Protein AF-A0AB38YST2-F1 (afdb_monomer_lite)

Structure (mmCIF, N/CA/C/O backbone):
data_AF-A0AB38YST2-F1
#
_entry.id   AF-A0AB38YST2-F1
#
loop_
_atom_site.group_PDB
_atom_site.id
_atom_site.type_symbo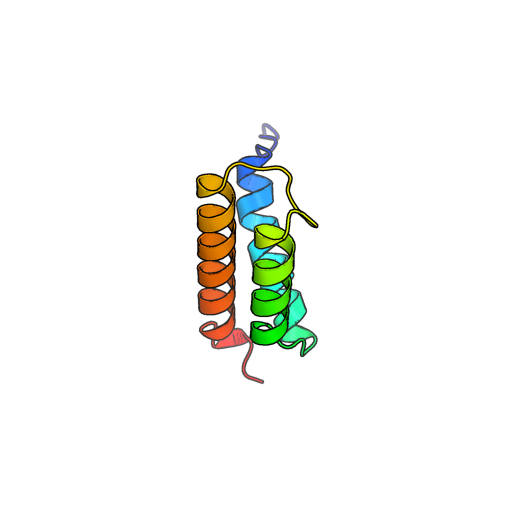l
_atom_site.label_atom_id
_atom_site.label_alt_id
_atom_site.label_comp_id
_atom_site.label_asym_id
_atom_site.label_entity_id
_atom_site.label_seq_id
_atom_site.pdbx_PDB_ins_code
_atom_site.Cartn_x
_atom_site.Cartn_y
_atom_site.Cartn_z
_atom_site.occupancy
_atom_site.B_iso_or_equiv
_atom_site.auth_seq_id
_atom_site.auth_comp_id
_atom_site.auth_asym_id
_atom_site.auth_atom_id
_atom_site.pdbx_PDB_model_num
ATOM 1 N N . MET A 1 1 ? -8.182 21.717 -27.701 1.00 43.12 1 MET A N 1
ATOM 2 C CA . MET A 1 1 ? -7.566 21.373 -26.405 1.00 43.12 1 MET A CA 1
ATOM 3 C C . MET A 1 1 ? -6.663 20.192 -26.677 1.00 43.12 1 MET A C 1
ATOM 5 O O . MET A 1 1 ? -7.145 19.218 -27.226 1.00 43.12 1 MET A O 1
ATOM 9 N N . THR A 1 2 ? -5.358 20.323 -26.468 1.00 48.38 2 THR A N 1
ATOM 10 C CA . THR A 1 2 ? -4.423 19.211 -26.655 1.00 48.38 2 THR A CA 1
ATOM 11 C C . THR A 1 2 ? -4.627 18.221 -25.514 1.00 48.38 2 THR A C 1
ATOM 13 O O . THR A 1 2 ? -4.360 18.563 -24.364 1.00 48.38 2 THR A O 1
ATOM 16 N N . ASP A 1 3 ? -5.119 17.023 -25.831 1.00 57.59 3 ASP A N 1
ATOM 17 C CA . ASP A 1 3 ? -5.104 15.861 -24.942 1.00 57.59 3 ASP A CA 1
ATOM 18 C C . ASP A 1 3 ? -3.655 15.560 -24.556 1.00 57.59 3 ASP A C 1
ATOM 20 O O . ASP A 1 3 ? -2.912 14.872 -25.261 1.00 57.59 3 ASP A O 1
ATOM 24 N N . LYS A 1 4 ? -3.199 16.154 -23.453 1.00 73.38 4 LYS A N 1
ATOM 25 C CA . LYS A 1 4 ? -1.919 15.797 -22.861 1.00 73.38 4 LYS A CA 1
ATOM 26 C C . LYS A 1 4 ? -2.133 14.463 -22.158 1.00 73.38 4 LYS A C 1
ATOM 28 O O . LYS A 1 4 ? -2.617 14.433 -21.030 1.00 73.38 4 LYS A O 1
ATOM 33 N N . ASN A 1 5 ? -1.795 13.371 -22.838 1.00 82.69 5 ASN A N 1
ATOM 34 C CA . ASN A 1 5 ? -1.762 12.056 -22.210 1.00 82.69 5 ASN A CA 1
ATOM 35 C C . ASN A 1 5 ? -0.848 12.115 -20.981 1.00 82.69 5 ASN A C 1
ATOM 37 O O . ASN A 1 5 ? 0.294 12.575 -21.071 1.00 82.69 5 ASN A O 1
ATOM 41 N N . LEU A 1 6 ? -1.376 11.676 -19.838 1.00 83.88 6 LEU A N 1
ATOM 42 C CA . LEU A 1 6 ? -0.599 11.544 -18.613 1.00 83.88 6 LEU A CA 1
ATOM 43 C C . LEU A 1 6 ? 0.489 10.491 -18.817 1.00 83.88 6 LEU A C 1
ATOM 45 O O . LEU A 1 6 ? 0.278 9.461 -19.460 1.00 83.88 6 LEU A O 1
ATOM 49 N N . THR A 1 7 ? 1.657 10.752 -18.251 1.00 91.81 7 THR A N 1
ATOM 50 C CA . THR A 1 7 ? 2.733 9.769 -18.164 1.00 91.81 7 THR A CA 1
ATOM 51 C C . THR A 1 7 ? 2.335 8.622 -17.234 1.00 91.81 7 THR A C 1
ATOM 53 O O . THR A 1 7 ? 1.522 8.785 -16.323 1.00 91.81 7 THR A O 1
ATOM 56 N N . GLU A 1 8 ? 2.951 7.455 -17.414 1.00 87.12 8 GLU A N 1
ATOM 57 C CA . GLU A 1 8 ? 2.749 6.299 -16.528 1.00 87.12 8 GLU A CA 1
ATOM 58 C C . GLU A 1 8 ? 3.050 6.633 -15.055 1.00 87.12 8 GLU A C 1
ATOM 60 O O . GLU A 1 8 ? 2.353 6.175 -14.148 1.00 87.12 8 GLU A O 1
ATOM 65 N N . ALA A 1 9 ? 4.043 7.495 -14.814 1.00 86.69 9 ALA A N 1
ATOM 66 C CA . ALA A 1 9 ? 4.375 7.984 -13.482 1.00 86.69 9 ALA A CA 1
ATOM 67 C C . ALA A 1 9 ? 3.251 8.849 -12.885 1.00 86.69 9 ALA A C 1
ATOM 69 O O . ALA A 1 9 ? 2.888 8.671 -11.723 1.00 86.69 9 ALA A O 1
ATOM 70 N N . GLU A 1 10 ? 2.671 9.763 -13.669 1.00 88.56 10 GLU A N 1
ATOM 71 C CA . GLU A 1 10 ? 1.535 10.586 -13.231 1.00 88.56 10 GLU A CA 1
ATOM 72 C C . GLU A 1 10 ? 0.302 9.727 -12.934 1.00 88.56 10 GLU A C 1
ATOM 74 O O . GLU A 1 10 ? -0.333 9.918 -11.898 1.00 88.56 10 GLU A O 1
ATOM 79 N N . LEU A 1 11 ? 0.001 8.742 -13.787 1.00 90.62 11 LEU A N 1
ATOM 80 C CA . LEU A 1 11 ? -1.094 7.800 -13.552 1.00 90.62 11 LEU A CA 1
ATOM 81 C C . LEU A 1 11 ? -0.864 6.990 -12.273 1.00 90.62 11 LEU A C 1
ATOM 83 O O . LEU A 1 11 ? -1.738 6.956 -11.412 1.00 90.62 11 LEU A O 1
ATOM 87 N N . SER A 1 12 ? 0.328 6.422 -12.088 1.00 88.00 12 SER A N 1
ATOM 88 C CA . SER A 1 12 ? 0.670 5.643 -10.888 1.00 88.00 12 SE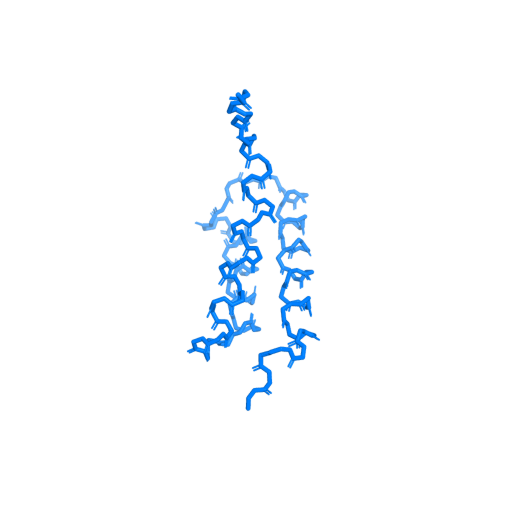R A CA 1
ATOM 89 C C . SER A 1 12 ? 0.522 6.461 -9.599 1.00 88.00 12 SER A C 1
ATOM 91 O O . SER A 1 12 ? -0.030 5.969 -8.612 1.00 88.00 12 SER A O 1
ATOM 93 N N . ASN A 1 13 ? 0.941 7.733 -9.629 1.00 88.31 13 ASN A N 1
ATOM 94 C CA . ASN A 1 13 ? 0.835 8.664 -8.501 1.00 88.31 13 ASN A CA 1
ATOM 95 C C . ASN A 1 13 ? -0.613 9.014 -8.124 1.00 88.31 13 ASN A C 1
ATOM 97 O O . ASN A 1 13 ? -0.855 9.454 -7.001 1.00 88.31 13 ASN A O 1
ATOM 101 N N . ILE A 1 14 ? -1.569 8.836 -9.037 1.00 90.75 14 ILE A N 1
ATOM 102 C CA . ILE A 1 14 ? -2.995 9.077 -8.787 1.00 90.75 14 ILE A CA 1
ATOM 103 C C . ILE A 1 14 ? -3.696 7.767 -8.416 1.00 90.75 14 ILE A C 1
ATOM 105 O O . ILE A 1 14 ? -4.437 7.707 -7.433 1.00 90.75 14 ILE A O 1
ATOM 109 N N . THR A 1 15 ? -3.452 6.705 -9.184 1.00 93.31 15 THR A N 1
ATOM 110 C CA . THR A 1 15 ? -4.165 5.432 -9.075 1.00 93.31 15 THR A CA 1
ATOM 111 C C . THR A 1 15 ? -3.883 4.725 -7.755 1.00 93.31 15 THR A C 1
ATOM 113 O O . THR A 1 15 ? -4.824 4.243 -7.127 1.00 93.31 15 THR A O 1
ATOM 116 N N . LEU A 1 16 ? -2.628 4.683 -7.294 1.00 93.94 16 LEU A N 1
ATOM 117 C CA . LEU A 1 16 ? -2.295 3.958 -6.065 1.00 93.94 16 LEU A CA 1
ATOM 118 C C . LEU A 1 16 ? -2.927 4.606 -4.814 1.00 93.94 16 LEU A C 1
ATOM 120 O O . LEU A 1 16 ? -3.598 3.892 -4.067 1.00 93.94 16 LEU A O 1
ATOM 124 N N . PRO A 1 17 ? -2.833 5.934 -4.590 1.00 93.88 17 PRO A N 1
ATOM 125 C CA . PRO A 1 17 ? -3.560 6.575 -3.494 1.00 93.88 17 PRO A CA 1
ATOM 126 C C . PRO A 1 17 ? -5.081 6.449 -3.589 1.00 93.88 17 PRO A C 1
ATOM 128 O O . PRO A 1 17 ? -5.740 6.297 -2.562 1.00 93.88 17 PRO A O 1
ATOM 131 N N . ALA A 1 18 ? -5.652 6.512 -4.795 1.00 94.56 18 ALA A N 1
ATOM 132 C CA . ALA A 1 18 ? -7.089 6.324 -4.986 1.00 94.56 18 ALA A CA 1
ATOM 133 C C . ALA A 1 18 ? -7.533 4.904 -4.597 1.00 94.56 18 ALA A C 1
ATOM 135 O O . ALA A 1 18 ? -8.523 4.743 -3.886 1.00 94.56 18 ALA A O 1
ATOM 136 N N . LEU A 1 19 ? -6.765 3.885 -4.992 1.00 95.94 19 LEU A N 1
ATOM 137 C CA . LEU A 1 19 ? -7.024 2.494 -4.628 1.00 95.94 19 LEU A CA 1
ATOM 138 C C . LEU A 1 19 ? -6.929 2.270 -3.113 1.00 95.94 19 LEU A C 1
ATOM 140 O O . LEU A 1 19 ? -7.805 1.631 -2.542 1.00 95.94 19 LEU A O 1
ATOM 144 N N . VAL A 1 20 ? -5.911 2.821 -2.444 1.00 95.31 20 VAL A N 1
ATOM 145 C CA . VAL A 1 20 ? -5.771 2.694 -0.980 1.00 95.31 20 VAL A CA 1
ATOM 146 C C . VAL A 1 20 ? -6.959 3.325 -0.248 1.00 95.31 20 VAL A C 1
ATOM 148 O O . VAL A 1 20 ? -7.478 2.730 0.695 1.00 95.31 20 VAL A O 1
ATOM 151 N N . ARG A 1 21 ? -7.445 4.486 -0.706 1.00 93.12 21 ARG A N 1
ATOM 152 C CA . ARG A 1 21 ? -8.659 5.107 -0.151 1.00 93.12 21 ARG A CA 1
ATOM 153 C C . ARG A 1 21 ? -9.908 4.261 -0.378 1.00 93.12 21 ARG A C 1
ATOM 155 O O . ARG A 1 21 ? -10.727 4.153 0.527 1.00 93.12 21 ARG A O 1
ATOM 162 N N . LEU A 1 22 ? -10.054 3.651 -1.556 1.00 93.94 22 LEU A N 1
ATOM 163 C CA . LEU A 1 22 ? -11.156 2.726 -1.826 1.00 93.94 22 LEU A CA 1
ATO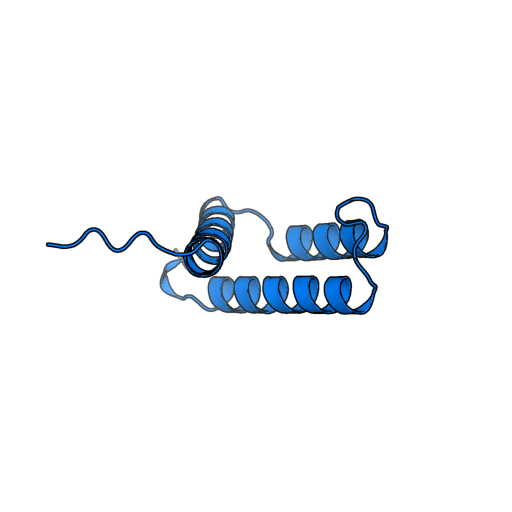M 164 C C . LEU A 1 22 ? -11.122 1.538 -0.857 1.00 93.94 22 LEU A C 1
ATOM 166 O O . LEU A 1 22 ? -12.133 1.223 -0.249 1.00 93.94 22 LEU A O 1
ATOM 170 N N . LEU A 1 23 ? -9.955 0.925 -0.649 1.00 94.38 23 LEU A N 1
ATOM 171 C CA . LEU A 1 23 ? -9.806 -0.178 0.304 1.00 94.38 23 LEU A CA 1
ATOM 172 C C . LEU A 1 23 ? -10.206 0.241 1.726 1.00 94.38 23 LEU A C 1
ATOM 174 O O . LEU A 1 23 ? -10.899 -0.500 2.417 1.00 94.38 23 LEU A O 1
ATOM 178 N N . GLN A 1 24 ? -9.833 1.448 2.150 1.00 91.94 24 GLN A N 1
ATOM 179 C CA . GLN A 1 24 ? -10.268 1.985 3.439 1.00 91.94 24 GLN A CA 1
ATOM 180 C C . GLN A 1 24 ? -11.788 2.160 3.523 1.00 91.94 24 GLN A C 1
ATOM 182 O O . GLN A 1 24 ? -12.386 1.789 4.529 1.00 91.94 24 GLN A O 1
ATOM 187 N N . LEU A 1 25 ? -12.407 2.716 2.476 1.00 91.38 25 LEU A N 1
ATOM 188 C CA . LEU A 1 25 ? -13.859 2.912 2.390 1.00 91.38 25 LEU A CA 1
ATOM 189 C C . LEU A 1 25 ? -14.631 1.596 2.477 1.00 91.38 25 LEU A C 1
ATOM 191 O O . LEU A 1 25 ? -15.670 1.538 3.126 1.00 91.38 25 LEU A O 1
ATOM 195 N N . GLU A 1 26 ? -14.098 0.547 1.857 1.00 93.31 26 GLU A N 1
ATOM 196 C CA . GLU A 1 26 ? -14.666 -0.802 1.880 1.00 93.31 26 GLU A CA 1
ATOM 197 C C . GLU A 1 26 ? -14.357 -1.560 3.191 1.00 93.31 26 GLU A C 1
ATOM 199 O O . GLU A 1 26 ? -14.734 -2.719 3.349 1.00 93.31 26 GLU A O 1
ATOM 204 N N . GLY A 1 27 ? -13.676 -0.924 4.153 1.00 91.12 27 GLY A N 1
ATOM 205 C CA . GLY A 1 27 ? -13.406 -1.493 5.475 1.00 91.12 27 GLY A CA 1
ATOM 206 C C . GLY A 1 27 ? -12.259 -2.504 5.514 1.00 91.12 27 GLY A C 1
ATOM 207 O O . GLY A 1 27 ? -12.157 -3.277 6.468 1.00 91.12 27 GLY A O 1
ATOM 208 N N . TYR A 1 28 ? -11.384 -2.520 4.504 1.00 94.94 28 TYR A N 1
ATOM 209 C CA . TYR A 1 28 ? -10.184 -3.350 4.546 1.00 94.94 28 TYR A CA 1
ATOM 210 C C . TYR A 1 28 ? -9.194 -2.842 5.599 1.00 94.94 28 TYR A C 1
ATOM 212 O O . TYR A 1 28 ? -8.967 -1.641 5.762 1.00 94.94 28 TYR A O 1
ATOM 220 N N . ASP A 1 29 ? -8.534 -3.786 6.267 1.00 94.31 29 ASP A N 1
ATOM 221 C CA . ASP A 1 29 ? -7.456 -3.495 7.206 1.00 94.31 29 ASP A CA 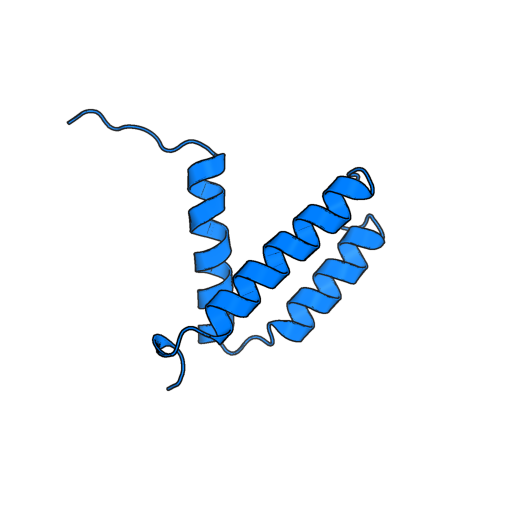1
ATOM 222 C C . ASP A 1 29 ? -6.176 -3.110 6.448 1.00 94.31 29 ASP A C 1
ATOM 224 O O . ASP A 1 29 ? -5.437 -3.957 5.935 1.00 94.31 29 ASP A O 1
ATOM 228 N N . LEU A 1 30 ? -5.920 -1.804 6.371 1.00 95.06 30 LEU A N 1
ATOM 229 C CA . LEU A 1 30 ? -4.746 -1.268 5.690 1.00 95.06 30 LEU A CA 1
ATOM 230 C C . LEU A 1 30 ? -3.422 -1.645 6.377 1.00 95.06 30 LEU A C 1
ATOM 232 O O . LEU A 1 30 ? -2.412 -1.754 5.683 1.00 95.06 30 LEU A O 1
ATOM 236 N N . ASP A 1 31 ? -3.399 -1.856 7.699 1.00 94.69 31 ASP A N 1
ATOM 237 C CA . ASP A 1 31 ? -2.173 -2.284 8.394 1.00 94.69 31 ASP A CA 1
ATOM 238 C C . ASP A 1 31 ? -1.829 -3.721 8.031 1.00 94.69 31 ASP A C 1
ATOM 240 O O . ASP A 1 31 ? -0.674 -4.034 7.728 1.00 94.69 31 ASP A O 1
ATOM 244 N N . LYS A 1 32 ? -2.846 -4.587 7.984 1.00 95.81 32 LYS A N 1
ATOM 245 C CA . LYS A 1 32 ? -2.682 -5.961 7.515 1.00 95.81 32 LYS A CA 1
ATOM 246 C C . LYS A 1 32 ? -2.179 -5.999 6.072 1.00 95.81 32 LYS A C 1
ATOM 248 O O . LYS A 1 32 ? -1.230 -6.722 5.780 1.00 95.81 32 LYS A O 1
ATOM 253 N N . ILE A 1 33 ? -2.760 -5.190 5.184 1.00 95.25 33 ILE A N 1
ATOM 254 C CA . ILE A 1 33 ? -2.322 -5.099 3.782 1.00 95.25 33 ILE A CA 1
ATOM 255 C C . ILE A 1 33 ? -0.865 -4.632 3.685 1.00 95.25 33 ILE A C 1
ATOM 257 O O . ILE A 1 33 ? -0.093 -5.204 2.915 1.00 95.25 33 ILE A O 1
ATOM 261 N N . LEU A 1 34 ? -0.463 -3.627 4.472 1.00 96.00 34 LEU A N 1
ATOM 262 C CA . LEU A 1 34 ? 0.924 -3.158 4.501 1.00 96.00 34 LEU A CA 1
ATOM 263 C C . LEU A 1 34 ? 1.880 -4.257 4.979 1.00 96.00 34 LEU A C 1
ATOM 265 O O . LEU A 1 34 ? 2.927 -4.459 4.366 1.00 96.00 34 LEU A O 1
ATOM 269 N N . SER A 1 35 ? 1.510 -4.984 6.034 1.00 95.31 35 SER A N 1
ATOM 270 C CA . SER A 1 35 ? 2.310 -6.086 6.572 1.00 95.31 35 SER A CA 1
ATOM 271 C C . SER A 1 35 ? 2.488 -7.216 5.551 1.00 95.31 35 SER A C 1
ATOM 273 O O . SER A 1 35 ? 3.617 -7.639 5.293 1.00 95.31 35 SER A O 1
ATOM 275 N N . GLU A 1 36 ? 1.409 -7.642 4.886 1.00 94.62 36 GLU A N 1
ATOM 276 C CA . GLU A 1 36 ? 1.474 -8.664 3.834 1.00 94.62 36 GLU A CA 1
ATOM 277 C C . GLU A 1 36 ? 2.302 -8.197 2.628 1.00 94.62 36 GLU A C 1
ATOM 279 O O . GLU A 1 36 ? 3.065 -8.973 2.046 1.00 94.62 36 GLU A O 1
ATOM 284 N N . TYR A 1 37 ? 2.184 -6.922 2.250 1.00 93.62 37 TYR A N 1
ATOM 285 C CA 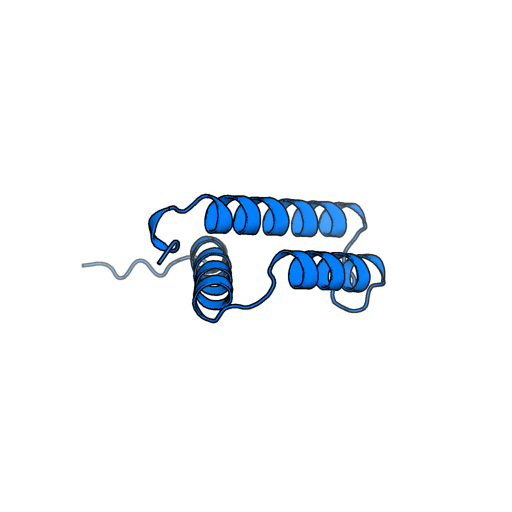. TYR A 1 37 ? 2.985 -6.337 1.180 1.00 93.62 37 TYR A CA 1
ATOM 286 C C . TYR A 1 37 ? 4.479 -6.358 1.524 1.00 93.62 37 TYR A C 1
ATOM 288 O O . TYR A 1 37 ? 5.293 -6.803 0.711 1.00 93.62 37 TYR A O 1
ATOM 296 N N . GLN A 1 38 ? 4.841 -5.930 2.737 1.00 93.12 38 GLN A N 1
ATOM 297 C CA . GLN A 1 38 ? 6.217 -5.950 3.233 1.00 93.12 38 GLN A CA 1
ATOM 298 C C . GLN A 1 38 ? 6.806 -7.362 3.197 1.00 93.12 38 GLN A C 1
ATOM 300 O O . GLN A 1 38 ? 7.875 -7.559 2.617 1.00 93.12 38 GLN A O 1
ATOM 305 N N . GLU A 1 39 ? 6.099 -8.345 3.758 1.00 92.69 39 GLU A N 1
ATOM 306 C CA . GLU A 1 39 ? 6.539 -9.743 3.788 1.00 92.69 39 GLU A CA 1
ATOM 307 C C . GLU A 1 39 ? 6.799 -10.274 2.372 1.00 92.69 39 GLU A C 1
ATOM 309 O O . GLU A 1 39 ? 7.876 -10.797 2.073 1.00 92.69 39 GLU A O 1
ATOM 314 N N . LYS A 1 40 ? 5.839 -10.082 1.464 1.00 90.19 40 LYS A N 1
ATOM 315 C CA . LYS A 1 40 ? 5.902 -10.633 0.108 1.00 90.19 40 LYS A CA 1
ATOM 316 C C . LYS A 1 40 ? 6.920 -9.915 -0.787 1.00 90.19 40 LYS A C 1
ATOM 318 O O . LYS A 1 40 ? 7.535 -10.556 -1.640 1.00 90.19 40 LYS A O 1
ATOM 323 N N . VAL A 1 41 ? 7.135 -8.609 -0.617 1.00 88.69 41 VAL A N 1
ATOM 324 C CA . VAL A 1 41 ? 8.167 -7.853 -1.352 1.00 88.69 41 VAL A CA 1
ATOM 325 C C . VAL A 1 41 ? 9.564 -8.224 -0.859 1.00 88.69 41 VAL A C 1
ATOM 327 O O . VAL A 1 41 ? 10.455 -8.516 -1.663 1.00 88.69 41 VAL A O 1
ATOM 330 N N . LEU A 1 42 ? 9.772 -8.274 0.458 1.00 87.12 42 LEU A N 1
ATOM 331 C CA . LEU A 1 42 ? 11.053 -8.695 1.026 1.00 87.12 42 LEU A CA 1
ATOM 332 C C . LEU A 1 42 ? 11.360 -10.151 0.654 1.00 87.12 42 LEU A C 1
ATOM 334 O O . LEU A 1 42 ? 12.473 -10.428 0.202 1.00 87.12 42 LEU A O 1
ATOM 338 N N . GLY A 1 43 ? 10.351 -11.024 0.685 1.00 83.81 43 GLY A N 1
ATOM 339 C CA . GLY A 1 43 ? 10.412 -12.429 0.275 1.00 83.81 43 GLY A CA 1
ATOM 340 C C . GLY A 1 43 ? 10.547 -12.698 -1.231 1.00 83.81 43 GLY A C 1
ATOM 341 O O . GLY A 1 43 ? 10.512 -13.859 -1.623 1.00 83.81 43 GLY A O 1
ATOM 342 N N . ASN A 1 44 ? 10.711 -11.672 -2.083 1.00 77.25 44 ASN A N 1
ATOM 343 C CA . ASN A 1 44 ? 10.785 -11.775 -3.557 1.00 77.25 44 ASN A CA 1
ATOM 344 C C . ASN A 1 44 ? 9.526 -12.328 -4.251 1.00 77.25 44 ASN A C 1
ATOM 346 O O . ASN A 1 44 ? 9.561 -12.605 -5.447 1.00 77.25 44 ASN A O 1
ATOM 350 N N . LEU A 1 45 ? 8.407 -12.482 -3.544 1.00 74.38 45 LEU A N 1
ATOM 351 C CA . LEU A 1 45 ? 7.182 -13.042 -4.115 1.00 74.38 45 LEU A CA 1
ATOM 352 C C . LEU A 1 45 ? 6.471 -12.045 -5.046 1.00 74.38 45 LEU A C 1
ATOM 354 O O . LEU A 1 45 ? 5.792 -12.452 -5.983 1.00 74.38 45 LEU A O 1
ATOM 358 N N . LEU A 1 46 ? 6.619 -10.741 -4.782 1.00 70.25 46 LEU A N 1
ATOM 359 C CA . LEU A 1 46 ? 5.977 -9.665 -5.555 1.00 70.25 46 LEU A CA 1
ATOM 360 C C . LEU A 1 46 ? 6.948 -8.834 -6.399 1.00 70.25 46 LEU A C 1
ATOM 362 O O . LEU A 1 46 ? 6.518 -8.175 -7.342 1.00 70.25 46 LEU A O 1
ATOM 366 N N . SER A 1 47 ? 8.247 -8.838 -6.085 1.00 65.88 47 SER A N 1
ATOM 367 C CA . SER A 1 47 ? 9.245 -8.144 -6.900 1.00 65.88 47 SER A CA 1
ATOM 368 C C . SER A 1 47 ? 10.600 -8.850 -6.868 1.00 65.88 47 SER A C 1
ATOM 370 O O . SER A 1 47 ? 11.127 -9.174 -5.805 1.00 65.88 47 SER A O 1
ATOM 372 N N . GLY A 1 48 ? 11.192 -9.045 -8.050 1.00 67.75 48 GLY A N 1
ATOM 373 C CA . GLY A 1 48 ? 12.597 -9.448 -8.214 1.00 67.75 48 GLY A CA 1
ATOM 374 C C . GLY A 1 48 ? 13.573 -8.269 -8.112 1.00 67.75 48 GLY A C 1
ATOM 375 O O . GLY A 1 48 ? 14.707 -8.356 -8.578 1.00 67.75 48 GLY A O 1
ATOM 376 N N . SER A 1 49 ? 13.113 -7.136 -7.577 1.00 76.12 49 SER A N 1
ATOM 377 C CA . SER A 1 49 ? 13.847 -5.873 -7.542 1.00 76.12 49 SER A CA 1
ATOM 378 C C . SER A 1 49 ? 14.972 -5.886 -6.506 1.00 76.12 49 SER A C 1
ATOM 380 O O . SER A 1 49 ? 14.957 -6.652 -5.540 1.00 76.12 49 SER A O 1
ATOM 382 N N . SER A 1 50 ? 15.946 -4.987 -6.675 1.00 80.81 50 SER A N 1
ATOM 383 C CA . SER A 1 50 ? 17.046 -4.827 -5.720 1.00 80.81 50 SER A CA 1
ATOM 384 C C . SER A 1 50 ? 16.537 -4.465 -4.310 1.00 80.81 50 SER A C 1
ATOM 386 O O . SER A 1 50 ? 15.479 -3.839 -4.177 1.00 80.81 50 SER A O 1
ATOM 388 N N . PRO A 1 51 ? 17.284 -4.791 -3.234 1.00 82.56 51 PRO A N 1
ATOM 389 C CA . PRO A 1 51 ? 16.868 -4.498 -1.857 1.00 82.56 51 PRO A CA 1
ATOM 390 C C . PRO A 1 51 ? 16.492 -3.030 -1.614 1.00 82.56 51 PRO A C 1
ATOM 392 O O . PRO A 1 51 ? 15.527 -2.736 -0.917 1.00 82.56 51 PRO A O 1
ATOM 395 N N . GLN A 1 52 ? 17.207 -2.095 -2.242 1.00 84.44 52 GLN A N 1
ATOM 396 C CA . GLN A 1 52 ? 16.940 -0.658 -2.128 1.00 84.44 52 GLN A CA 1
ATOM 397 C C . GLN A 1 52 ? 15.554 -0.289 -2.674 1.00 84.44 52 GLN A C 1
ATOM 399 O O . GLN A 1 52 ? 14.805 0.429 -2.014 1.00 84.44 52 GLN A O 1
ATOM 404 N N . LEU A 1 53 ? 15.183 -0.830 -3.839 1.00 85.69 53 LEU A N 1
ATOM 405 C CA . LEU A 1 53 ? 13.873 -0.591 -4.447 1.00 85.69 53 LEU A CA 1
ATOM 406 C C . LEU A 1 53 ? 12.744 -1.211 -3.619 1.00 85.69 53 LEU A C 1
ATOM 408 O O . LEU A 1 53 ? 11.674 -0.616 -3.505 1.00 85.69 53 LEU A O 1
ATOM 412 N N . LYS A 1 54 ? 12.995 -2.361 -2.983 1.00 89.00 54 LYS A N 1
ATOM 413 C CA . LYS A 1 54 ? 12.046 -2.986 -2.051 1.00 89.00 54 LYS A CA 1
ATOM 414 C C . LYS A 1 54 ? 11.735 -2.085 -0.858 1.00 89.00 54 LYS A C 1
ATOM 416 O O . LYS A 1 54 ? 10.571 -1.868 -0.537 1.00 89.00 54 LYS A O 1
ATOM 421 N N . HIS A 1 55 ? 12.760 -1.515 -0.228 1.00 89.56 55 HIS A N 1
ATOM 422 C CA . HIS A 1 55 ? 12.553 -0.587 0.885 1.00 89.56 55 HIS A CA 1
ATOM 423 C C . HIS A 1 55 ? 11.850 0.700 0.441 1.00 89.56 55 HIS A C 1
ATOM 425 O O . HIS A 1 55 ? 10.958 1.179 1.137 1.00 89.56 55 HIS A O 1
ATOM 431 N N . GLN A 1 56 ? 12.200 1.237 -0.731 1.00 91.06 56 GLN A N 1
ATOM 432 C CA . GLN A 1 56 ? 11.560 2.442 -1.263 1.00 91.06 56 GLN A CA 1
ATOM 433 C C . GLN A 1 56 ? 10.074 2.233 -1.561 1.00 91.06 56 GLN A C 1
ATOM 435 O O . GLN A 1 56 ? 9.263 3.094 -1.229 1.00 91.06 56 GLN A O 1
ATOM 440 N N . THR A 1 57 ? 9.699 1.095 -2.148 1.00 90.94 57 THR A N 1
ATOM 441 C CA . THR A 1 57 ? 8.292 0.825 -2.462 1.00 90.94 57 THR A CA 1
ATOM 442 C C . THR A 1 57 ? 7.454 0.577 -1.204 1.00 90.94 57 THR A C 1
ATOM 444 O O . THR A 1 57 ? 6.334 1.078 -1.116 1.00 90.94 57 THR A O 1
ATOM 447 N N . ILE A 1 58 ? 8.029 -0.064 -0.177 1.00 93.75 58 ILE A N 1
ATOM 448 C CA . ILE A 1 58 ? 7.404 -0.200 1.148 1.00 93.75 58 ILE A CA 1
ATOM 449 C C . ILE A 1 58 ? 7.160 1.17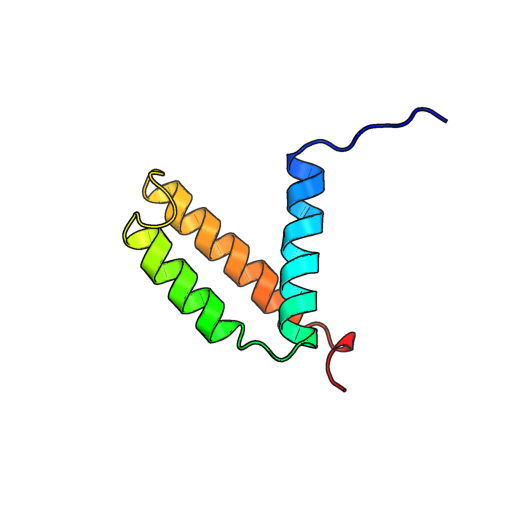5 1.779 1.00 93.75 58 ILE A C 1
ATOM 451 O O . ILE A 1 58 ? 6.031 1.481 2.154 1.00 93.75 58 ILE A O 1
ATOM 455 N N . ALA A 1 59 ? 8.192 2.022 1.850 1.00 94.62 59 ALA A N 1
ATOM 456 C CA . ALA A 1 59 ? 8.079 3.354 2.445 1.00 94.62 59 ALA A CA 1
ATOM 457 C C . ALA A 1 59 ? 7.083 4.244 1.679 1.00 94.62 59 ALA A C 1
ATOM 459 O O . ALA A 1 59 ? 6.368 5.059 2.264 1.00 94.62 59 ALA A O 1
ATOM 460 N N . HIS A 1 60 ? 7.011 4.078 0.355 1.00 94.81 60 HIS A N 1
ATOM 461 C CA . HIS A 1 60 ? 6.037 4.776 -0.471 1.00 94.81 60 HIS A CA 1
ATOM 462 C C . HIS A 1 60 ? 4.598 4.357 -0.137 1.00 94.81 60 HIS A C 1
ATOM 464 O O . HIS A 1 60 ? 3.753 5.226 0.081 1.00 94.81 60 HIS A O 1
ATOM 470 N N . LEU A 1 61 ? 4.324 3.051 -0.036 1.00 95.06 61 LEU A N 1
ATOM 471 C CA . LEU A 1 61 ? 3.000 2.543 0.332 1.00 95.06 61 LEU A CA 1
ATOM 472 C C . LEU A 1 61 ? 2.596 2.965 1.752 1.00 95.06 61 LEU A C 1
ATOM 474 O O . LEU A 1 61 ? 1.463 3.396 1.965 1.00 95.06 61 LEU A O 1
ATOM 478 N N . GLU A 1 62 ? 3.526 2.913 2.705 1.00 96.12 62 GLU A N 1
ATOM 479 C CA . GLU A 1 62 ? 3.307 3.352 4.088 1.00 96.12 62 GLU A CA 1
ATOM 480 C C . GLU A 1 62 ? 2.866 4.820 4.155 1.00 96.12 62 GLU A C 1
ATOM 482 O O . GLU A 1 62 ? 1.877 5.153 4.815 1.00 96.12 62 GLU A O 1
ATOM 487 N N . LYS A 1 63 ? 3.531 5.705 3.402 1.00 95.44 63 LYS A N 1
ATOM 488 C CA . LYS A 1 63 ? 3.148 7.121 3.312 1.00 95.44 63 LYS A CA 1
ATOM 489 C C . LYS A 1 63 ? 1.732 7.300 2.759 1.00 95.44 63 LYS A C 1
ATOM 491 O O . LYS A 1 63 ? 0.987 8.154 3.245 1.00 95.44 63 LYS A O 1
ATOM 496 N N . ILE A 1 64 ? 1.354 6.516 1.750 1.00 94.75 64 ILE A N 1
ATOM 497 C CA . ILE A 1 64 ? 0.018 6.580 1.146 1.00 94.75 64 ILE A CA 1
ATOM 498 C C . ILE A 1 64 ? -1.048 6.125 2.147 1.00 94.75 64 ILE A C 1
ATOM 500 O O . ILE A 1 64 ? -2.048 6.818 2.320 1.00 94.75 64 ILE A O 1
ATOM 504 N N . ILE A 1 65 ? -0.815 5.014 2.848 1.00 95.06 65 ILE A N 1
ATOM 505 C CA . ILE A 1 65 ? -1.727 4.497 3.877 1.00 95.06 65 ILE A CA 1
ATOM 506 C C . ILE A 1 65 ? -1.869 5.490 5.033 1.00 95.06 65 ILE A C 1
ATOM 508 O O . ILE A 1 65 ? -2.987 5.784 5.449 1.00 95.06 65 ILE A O 1
ATOM 512 N N . SER A 1 66 ? -0.763 6.061 5.514 1.00 93.62 66 SER A N 1
ATOM 513 C CA . SER A 1 66 ? -0.779 7.096 6.557 1.00 93.62 66 SER A CA 1
ATOM 514 C C . SER A 1 66 ? -1.603 8.320 6.139 1.00 93.62 66 SER A C 1
ATOM 516 O O . SER A 1 66 ? -2.412 8.834 6.916 1.00 93.62 66 SER A O 1
ATOM 518 N N . THR A 1 67 ? -1.471 8.732 4.874 1.00 91.25 67 THR A N 1
ATOM 519 C CA . THR A 1 67 ? -2.275 9.820 4.300 1.00 91.25 67 THR A CA 1
ATOM 520 C C . THR A 1 67 ? -3.761 9.459 4.273 1.00 91.25 67 THR A C 1
ATOM 522 O O . THR A 1 67 ? -4.580 10.253 4.721 1.00 91.25 67 THR A O 1
ATOM 525 N N . ALA A 1 68 ? -4.113 8.259 3.802 1.00 89.94 68 ALA A N 1
ATOM 526 C CA . ALA A 1 68 ? -5.502 7.808 3.705 1.00 89.94 68 ALA A CA 1
ATOM 527 C C . ALA A 1 68 ? -6.174 7.690 5.091 1.00 89.94 68 ALA A C 1
ATOM 529 O O . ALA A 1 68 ? -7.287 8.167 5.302 1.00 89.94 68 ALA A O 1
ATOM 530 N N . LYS A 1 69 ? -5.457 7.159 6.086 1.00 88.62 69 LYS A N 1
ATOM 531 C CA . LYS A 1 69 ? -5.928 7.066 7.479 1.00 88.62 69 LYS A CA 1
ATOM 532 C C . LYS A 1 69 ? -6.140 8.420 8.153 1.00 88.62 69 LYS A C 1
ATOM 534 O O . LYS A 1 69 ? -7.009 8.547 9.012 1.00 88.62 69 LYS A O 1
ATOM 539 N N . SER A 1 70 ? -5.327 9.408 7.788 1.00 86.12 70 SER A N 1
ATOM 540 C CA . SER A 1 70 ? -5.430 10.774 8.310 1.00 86.12 70 SER A CA 1
ATOM 541 C C . SER A 1 70 ? -6.523 11.590 7.613 1.00 86.12 70 SER A C 1
ATOM 543 O O . SER A 1 70 ? -6.871 12.666 8.096 1.00 86.12 70 SER A O 1
ATOM 545 N N . ASP A 1 71 ? -7.060 11.096 6.494 1.00 79.31 71 ASP A N 1
ATOM 546 C CA . ASP A 1 71 ? -8.119 11.746 5.728 1.00 79.31 71 ASP A CA 1
ATOM 547 C C . ASP A 1 71 ? -9.443 11.647 6.514 1.00 79.31 71 ASP A C 1
ATOM 549 O O . ASP A 1 71 ? -10.131 10.624 6.529 1.00 79.31 71 ASP A O 1
ATOM 553 N N . ASP A 1 72 ? -9.795 12.736 7.201 1.00 61.72 72 ASP A N 1
ATOM 554 C CA . ASP A 1 72 ? -10.990 12.858 8.056 1.00 61.72 72 ASP A CA 1
ATOM 555 C C . ASP A 1 72 ? -12.302 12.643 7.277 1.00 61.72 72 ASP A C 1
ATOM 557 O O . ASP A 1 72 ? -13.338 12.313 7.849 1.00 61.72 72 ASP A O 1
ATOM 561 N N . LEU A 1 73 ? -12.240 12.762 5.948 1.00 60.34 73 LEU A N 1
ATOM 562 C CA . LEU A 1 73 ? -13.348 12.564 5.014 1.00 60.34 73 LEU A CA 1
ATOM 563 C C . LEU A 1 73 ? -13.919 11.134 5.015 1.00 60.34 73 LEU A C 1
ATOM 565 O O . LEU A 1 73 ? -15.029 10.931 4.524 1.00 60.34 73 LEU A O 1
ATOM 569 N N . LEU A 1 74 ? -13.179 10.150 5.539 1.00 58.75 74 LEU A N 1
ATOM 570 C CA . LEU A 1 74 ? -13.578 8.735 5.555 1.00 58.75 74 LEU A CA 1
ATOM 571 C C . LEU A 1 74 ? -14.032 8.248 6.940 1.00 58.75 74 LEU A C 1
ATOM 573 O O . LEU A 1 74 ? -14.437 7.095 7.074 1.00 58.75 74 LEU A O 1
ATOM 577 N N . LYS A 1 75 ? -14.001 9.108 7.968 1.00 56.25 75 LYS A N 1
ATOM 578 C CA . LYS A 1 75 ? -14.552 8.804 9.296 1.00 56.25 75 LYS A CA 1
ATOM 579 C C . LYS A 1 75 ? -16.066 9.045 9.282 1.00 56.25 75 LYS A C 1
ATOM 581 O O . LYS A 1 75 ? -16.528 10.124 9.644 1.00 56.25 75 LYS A O 1
ATOM 586 N N . LYS A 1 76 ? -16.825 8.065 8.790 1.00 51.59 76 LYS A N 1
ATOM 587 C CA . LYS A 1 76 ? -18.284 8.006 8.975 1.00 51.59 76 LYS A CA 1
ATOM 588 C C . LYS A 1 76 ? -18.645 7.367 10.307 1.00 51.59 76 LYS A C 1
ATOM 590 O O . LYS A 1 76 ? -17.956 6.397 10.688 1.00 51.59 76 LYS A O 1
#

pLDDT: mean 85.59, std 12.71, range [43.12, 96.12]

Radius of gyration: 14.54 Å; chains: 1; bounding box: 35×34×36 Å

Secondary structure (DSSP, 8-state):
----PPPHHHHHHHHHHHHHHHHHHTT--HHHHHHHHHHHHHTTSS----HHHHHHHHHHHHHHHHHHHH-GGG--

Organism: NCBI:txid487316

Sequence (76 aa):
MTDKNLTEAELSNITLPALVRLLQLEGYDLDKILSEYQEKVLGNLLSGSSPQLKHQTIAHLEKIISTAKSDDLLKK

Foldseek 3Di:
DDPPDDDPVRCCVPVLLVVLLVCVLVPHDLVVVLVVLLVCLVVCNVHPDDPVVSVVVSVVSVVSNVVSVPPPVSVD